Protein AF-A0A7D9MC93-F1 (afdb_monomer_lite)

Foldseek 3Di:
DDDDPPDDDDDPPPVVVQVCCCPPVVDGDDPVNVVVVVQVQLVVQLVVLLVVQVVVQVVLVVVVVPDPDDDPQPFFFKWKDADPDTDTGGDSDQVVVVQSVLVSCVSNVNAAEPDVPDFFGWMWIDTPVDTWIWGWHWHQDPVRDIGIDIDIDDPPPPPPPPDDDD

Structure (mmCIF, N/CA/C/O backbone):
data_AF-A0A7D9MC93-F1
#
_entry.id   AF-A0A7D9MC93-F1
#
loop_
_atom_site.group_PDB
_atom_site.id
_atom_site.type_symbol
_atom_site.label_atom_id
_atom_site.label_alt_id
_atom_site.label_comp_id
_atom_site.label_asym_id
_atom_site.label_entity_id
_atom_site.label_seq_id
_atom_site.pdbx_PDB_ins_code
_atom_site.Cartn_x
_atom_site.Cartn_y
_atom_site.Cartn_z
_atom_site.occupancy
_atom_site.B_iso_or_equiv
_atom_site.auth_seq_id
_atom_site.auth_comp_id
_atom_site.auth_asym_id
_atom_site.auth_atom_id
_atom_site.pdbx_PDB_model_num
ATOM 1 N N . MET A 1 1 ? 36.300 35.098 -23.042 1.00 39.19 1 MET A N 1
ATOM 2 C CA . MET A 1 1 ? 35.257 34.719 -22.062 1.00 39.19 1 MET A CA 1
ATOM 3 C C . MET A 1 1 ? 35.004 33.223 -22.190 1.00 39.19 1 MET A C 1
ATOM 5 O O . MET A 1 1 ? 34.768 32.764 -23.299 1.00 39.19 1 MET A O 1
ATOM 9 N N . ARG A 1 2 ? 35.173 32.446 -21.111 1.00 36.12 2 ARG A N 1
ATOM 10 C CA . ARG A 1 2 ? 34.958 30.988 -21.121 1.00 36.12 2 ARG A CA 1
ATOM 11 C C . ARG A 1 2 ? 33.478 30.712 -20.861 1.00 36.12 2 ARG A C 1
ATOM 13 O O . ARG A 1 2 ? 32.956 31.153 -19.843 1.00 36.12 2 ARG A O 1
ATOM 20 N N . ASN A 1 3 ? 32.826 29.991 -21.769 1.00 33.00 3 ASN A N 1
ATOM 21 C CA . ASN A 1 3 ? 31.461 29.512 -21.570 1.00 33.00 3 ASN A CA 1
ATOM 22 C C . ASN A 1 3 ? 31.444 28.502 -20.418 1.00 33.00 3 ASN A C 1
ATOM 24 O O . ASN A 1 3 ? 31.967 27.394 -20.541 1.00 33.00 3 ASN A O 1
ATOM 28 N N . VAL A 1 4 ? 30.845 28.897 -19.297 1.00 35.41 4 VAL A N 1
ATOM 29 C CA . VAL A 1 4 ? 30.522 28.004 -18.186 1.00 35.41 4 VAL A CA 1
ATOM 30 C C . VAL A 1 4 ? 29.340 27.149 -18.635 1.00 35.41 4 VAL A C 1
ATOM 32 O O . VAL A 1 4 ? 28.214 27.630 -18.728 1.00 35.41 4 VAL A O 1
ATOM 35 N N . ARG A 1 5 ? 29.599 25.878 -18.965 1.00 38.25 5 ARG A N 1
ATOM 36 C CA . ARG A 1 5 ? 28.537 24.879 -19.122 1.00 38.25 5 ARG A CA 1
ATOM 37 C C . ARG A 1 5 ? 27.932 24.630 -17.746 1.00 38.25 5 ARG A C 1
ATOM 39 O O . ARG A 1 5 ? 28.557 24.012 -16.893 1.00 38.25 5 ARG A O 1
ATOM 46 N N . THR A 1 6 ? 26.716 25.117 -17.551 1.00 36.97 6 THR A N 1
ATOM 47 C CA . THR A 1 6 ? 25.847 24.731 -16.445 1.00 36.97 6 THR A CA 1
ATOM 48 C C . THR A 1 6 ? 25.559 23.233 -16.542 1.00 36.97 6 THR A C 1
ATOM 50 O O . THR A 1 6 ? 24.870 22.762 -17.447 1.00 36.97 6 THR A O 1
ATOM 53 N N . THR A 1 7 ? 26.117 22.465 -15.611 1.00 38.56 7 THR A N 1
ATOM 54 C CA . THR A 1 7 ? 25.725 21.085 -15.328 1.00 38.56 7 THR A CA 1
ATOM 55 C C . THR A 1 7 ? 24.272 21.091 -14.860 1.00 38.56 7 THR A C 1
ATOM 57 O O . THR A 1 7 ? 23.963 21.471 -13.733 1.00 38.56 7 THR A O 1
ATOM 60 N N . ARG A 1 8 ? 23.351 20.710 -15.753 1.00 32.72 8 ARG A N 1
ATOM 61 C CA . ARG A 1 8 ? 21.970 20.408 -15.368 1.00 32.72 8 ARG A CA 1
ATOM 62 C C . ARG A 1 8 ? 21.978 19.189 -14.450 1.00 32.72 8 ARG A C 1
ATOM 64 O O . ARG A 1 8 ? 22.565 18.162 -14.779 1.00 32.72 8 ARG A O 1
ATOM 71 N N . ALA A 1 9 ? 21.324 19.350 -13.306 1.00 32.56 9 ALA A N 1
ATOM 72 C CA . ALA A 1 9 ? 21.086 18.310 -12.324 1.00 32.56 9 ALA A CA 1
ATOM 73 C C . ALA A 1 9 ? 20.451 17.069 -12.973 1.00 32.56 9 ALA A C 1
ATOM 75 O O . ALA A 1 9 ? 19.560 17.176 -13.817 1.00 32.56 9 ALA A O 1
ATOM 76 N N . HIS A 1 10 ? 20.948 15.904 -12.560 1.00 33.94 10 HIS A N 1
ATOM 77 C CA . HIS A 1 10 ? 20.533 14.580 -12.996 1.00 33.94 10 HIS A CA 1
ATOM 78 C C . HIS A 1 10 ? 19.015 14.386 -12.892 1.00 33.94 10 HIS A C 1
ATOM 80 O O . HIS A 1 10 ? 18.469 14.145 -11.817 1.00 33.94 10 HIS A O 1
ATOM 86 N N . CYS A 1 11 ? 18.334 14.392 -14.034 1.00 35.00 11 CYS A N 1
ATOM 87 C CA . CYS A 1 11 ? 17.174 13.533 -14.195 1.00 35.00 11 CYS A CA 1
ATOM 88 C C . CYS A 1 11 ? 17.689 12.091 -14.066 1.00 35.00 11 CYS A C 1
ATOM 90 O O . CYS A 1 11 ? 18.673 11.747 -14.724 1.00 35.00 11 CYS A O 1
ATOM 92 N N . TYR A 1 12 ? 17.047 11.231 -13.271 1.00 38.75 12 TYR A N 1
ATOM 93 C CA . TYR A 1 12 ? 17.194 9.776 -13.421 1.00 38.75 12 TYR A CA 1
ATOM 94 C C . TYR A 1 12 ? 16.522 9.368 -14.742 1.00 38.75 12 TYR A C 1
ATOM 96 O O . TYR A 1 12 ? 15.464 8.745 -14.776 1.00 38.75 12 TYR A O 1
ATOM 104 N N . ALA A 1 13 ? 17.091 9.854 -15.841 1.00 40.25 13 ALA A N 1
ATOM 105 C CA . ALA A 1 13 ? 16.709 9.545 -17.195 1.00 40.25 13 ALA A CA 1
ATOM 106 C C . ALA A 1 13 ? 17.213 8.137 -17.513 1.00 40.25 13 ALA A C 1
ATOM 108 O O .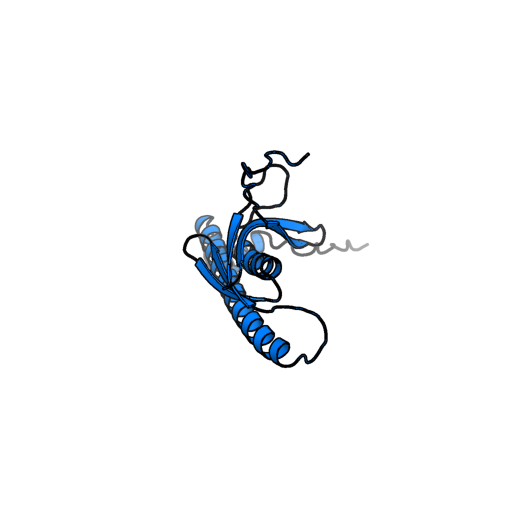 ALA A 1 13 ? 18.211 7.678 -16.953 1.00 40.25 13 ALA A O 1
ATOM 109 N N . GLN A 1 14 ? 16.507 7.475 -18.420 1.00 49.72 14 GLN A N 1
ATOM 110 C CA . GLN A 1 14 ? 16.839 6.204 -19.068 1.00 49.72 14 GLN A CA 1
ATOM 111 C C . GLN A 1 14 ? 18.355 5.981 -19.271 1.00 49.72 14 GLN A C 1
ATOM 113 O O . GLN A 1 14 ? 18.857 4.884 -19.037 1.00 49.72 14 GLN A O 1
ATOM 118 N N . ASP A 1 15 ? 19.087 7.060 -19.556 1.00 53.47 15 ASP A N 1
ATOM 119 C CA . ASP A 1 15 ? 20.542 7.141 -19.694 1.00 53.47 15 ASP A CA 1
ATOM 120 C C . ASP A 1 15 ? 21.353 6.526 -18.542 1.00 53.47 15 ASP A C 1
ATOM 122 O O . ASP A 1 15 ? 22.398 5.931 -18.790 1.00 53.47 15 ASP A O 1
ATOM 126 N N . GLY A 1 16 ? 20.910 6.634 -17.284 1.00 55.31 16 GLY A N 1
ATOM 127 C CA . GLY A 1 16 ? 21.657 6.086 -16.141 1.00 55.31 16 GLY A CA 1
ATOM 128 C C . GLY A 1 16 ? 21.633 4.554 -16.086 1.00 55.31 16 GLY A C 1
ATOM 129 O O . GLY A 1 16 ? 22.641 3.917 -15.776 1.00 55.31 16 GLY A O 1
ATOM 130 N N . LEU A 1 17 ? 20.488 3.964 -16.432 1.00 60.59 17 LEU A N 1
ATOM 131 C CA . LEU A 1 17 ? 20.282 2.514 -16.486 1.00 60.59 17 LEU A CA 1
ATOM 132 C C . LEU A 1 17 ? 20.942 1.921 -17.735 1.00 60.59 17 LEU A C 1
ATOM 134 O O . LEU A 1 17 ? 21.640 0.912 -17.637 1.00 60.59 17 LEU A O 1
ATOM 138 N N . ASP A 1 18 ? 20.804 2.604 -18.874 1.00 58.56 18 ASP A N 1
ATOM 139 C CA . ASP A 1 18 ? 21.455 2.247 -20.135 1.00 58.56 18 ASP A CA 1
ATOM 140 C C . ASP A 1 18 ? 22.981 2.298 -20.012 1.00 58.56 18 ASP A C 1
ATOM 142 O O . ASP A 1 18 ? 23.675 1.374 -20.443 1.00 58.56 18 ASP A O 1
ATOM 146 N N . HIS A 1 19 ? 23.523 3.353 -19.394 1.00 59.56 19 HIS A N 1
ATOM 147 C CA . HIS A 1 19 ? 24.960 3.488 -19.174 1.00 59.56 19 HIS A CA 1
ATOM 148 C C . HIS A 1 19 ? 25.496 2.380 -18.264 1.00 59.56 19 HIS A C 1
ATOM 150 O O . HIS A 1 19 ? 26.501 1.756 -18.607 1.00 59.56 19 HIS A O 1
ATOM 156 N N . HIS A 1 20 ? 24.816 2.084 -17.151 1.00 66.00 20 HIS A N 1
ATOM 157 C CA . HIS A 1 20 ? 25.195 0.996 -16.245 1.00 66.00 20 HIS A CA 1
ATOM 158 C C . HIS A 1 20 ? 25.192 -0.369 -16.951 1.00 66.00 20 HIS A C 1
ATOM 160 O O . HIS A 1 20 ? 26.167 -1.112 -16.861 1.00 66.00 20 HIS A O 1
ATOM 166 N N . TYR A 1 21 ? 24.146 -0.684 -17.722 1.00 65.88 21 TYR A N 1
ATOM 167 C CA . TYR A 1 21 ? 24.068 -1.953 -18.453 1.00 65.88 21 TYR A CA 1
ATOM 168 C C . TYR A 1 21 ? 25.150 -2.088 -19.527 1.00 65.88 21 TYR A C 1
ATOM 170 O O . TYR A 1 21 ? 25.791 -3.135 -19.633 1.00 65.88 21 TYR A O 1
ATOM 178 N N . ARG A 1 22 ? 25.426 -1.013 -20.276 1.00 59.88 22 ARG A N 1
ATOM 179 C CA . ARG A 1 22 ? 26.480 -1.021 -21.300 1.00 59.88 22 ARG A CA 1
ATOM 180 C C . ARG A 1 22 ? 27.880 -1.130 -20.701 1.00 59.88 22 ARG A C 1
ATOM 182 O O . ARG A 1 22 ? 28.730 -1.784 -21.296 1.00 59.88 22 ARG A O 1
ATOM 189 N N . THR A 1 23 ? 28.134 -0.508 -19.551 1.00 58.88 23 THR A N 1
ATOM 190 C CA . THR A 1 23 ? 29.474 -0.475 -18.936 1.00 58.88 23 THR A CA 1
ATOM 191 C C . THR A 1 23 ? 29.772 -1.693 -18.065 1.00 58.88 23 THR A C 1
ATOM 193 O O . THR A 1 23 ? 30.867 -2.243 -18.162 1.00 58.88 23 THR A O 1
ATOM 196 N N . ILE A 1 24 ? 28.813 -2.147 -17.254 1.00 67.31 24 ILE A N 1
ATOM 197 C CA . ILE A 1 24 ? 28.996 -3.257 -16.307 1.00 67.31 24 ILE A CA 1
ATOM 198 C C . ILE A 1 24 ? 28.624 -4.598 -16.939 1.00 67.31 24 ILE A C 1
ATOM 200 O O . ILE A 1 24 ? 29.403 -5.548 -16.887 1.00 67.31 24 ILE A O 1
ATOM 204 N N . HIS A 1 25 ? 27.448 -4.675 -17.566 1.00 67.88 25 HIS A N 1
ATOM 205 C CA . HIS A 1 25 ? 26.916 -5.920 -18.127 1.00 67.88 25 HIS A CA 1
ATOM 206 C C . HIS A 1 25 ? 27.267 -6.123 -19.608 1.00 67.88 25 HIS A C 1
ATOM 208 O O . HIS A 1 25 ? 26.982 -7.183 -20.151 1.00 67.88 25 HIS A O 1
ATOM 214 N N . LYS A 1 26 ? 27.909 -5.135 -20.254 1.00 70.38 26 LYS A N 1
ATOM 215 C CA . LYS A 1 26 ? 28.352 -5.156 -21.663 1.00 70.38 26 LYS A CA 1
ATOM 216 C C . LYS A 1 26 ? 27.244 -5.460 -22.683 1.00 70.38 26 LYS A C 1
ATOM 218 O O . LYS A 1 26 ? 27.532 -5.878 -23.802 1.00 70.38 26 LYS A O 1
ATOM 223 N N . HIS A 1 27 ? 25.988 -5.194 -22.332 1.00 69.38 27 HIS A N 1
ATOM 224 C CA . HIS A 1 27 ? 24.830 -5.401 -23.202 1.00 69.38 27 HIS A CA 1
ATOM 225 C C . HIS A 1 27 ? 23.938 -4.150 -23.229 1.00 69.38 27 HIS A C 1
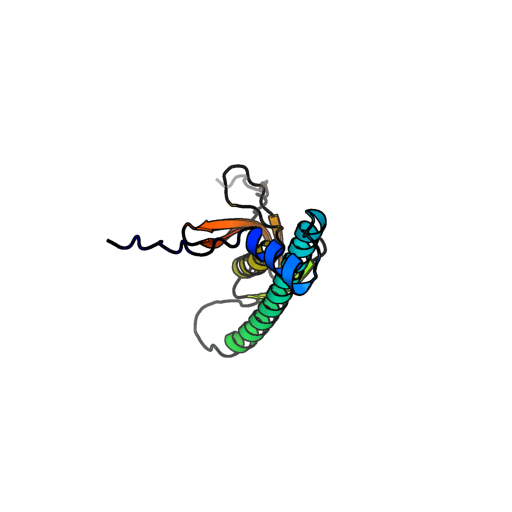ATOM 227 O O . HIS A 1 27 ? 23.852 -3.441 -22.224 1.00 69.38 27 HIS A O 1
ATOM 233 N N . PRO A 1 28 ? 23.293 -3.832 -24.369 1.00 70.31 28 PRO A N 1
ATOM 234 C CA . PRO A 1 28 ? 22.294 -2.772 -24.418 1.00 70.31 28 PRO A CA 1
ATOM 235 C C . PRO A 1 28 ? 21.069 -3.176 -23.591 1.00 70.31 28 PRO A C 1
ATOM 237 O O . PRO A 1 2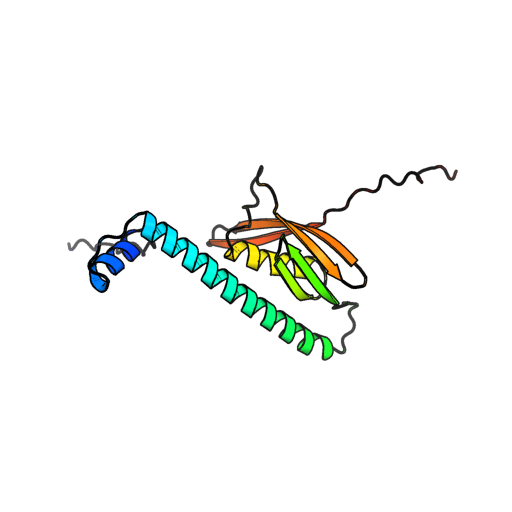8 ? 20.644 -4.328 -23.638 1.00 70.31 28 PRO A O 1
ATOM 240 N N . VAL A 1 29 ? 20.497 -2.227 -22.850 1.00 74.38 29 VAL A N 1
ATOM 241 C CA . VAL A 1 29 ? 19.237 -2.458 -22.139 1.00 74.38 29 VAL A CA 1
ATOM 242 C C . VAL A 1 29 ? 18.107 -2.577 -23.160 1.00 74.38 29 VAL A C 1
ATOM 244 O O . VAL A 1 29 ? 18.000 -1.773 -24.088 1.00 74.38 29 VAL A O 1
ATOM 247 N N . THR A 1 30 ? 17.232 -3.560 -22.980 1.00 79.31 30 THR A N 1
ATOM 248 C CA . THR A 1 30 ? 15.982 -3.649 -23.739 1.00 79.31 30 THR A CA 1
ATOM 249 C C . THR A 1 30 ? 14.815 -3.077 -22.934 1.00 79.31 30 THR A C 1
ATOM 251 O O . THR A 1 30 ? 14.853 -2.968 -21.706 1.00 79.31 30 THR A O 1
ATOM 254 N N . SER A 1 31 ? 13.703 -2.761 -23.601 1.00 78.75 31 SER A N 1
ATOM 255 C CA . SER A 1 31 ? 12.464 -2.386 -22.904 1.00 78.75 31 SER A CA 1
ATOM 256 C C . SER A 1 31 ? 11.956 -3.495 -21.970 1.00 78.75 31 SER A C 1
ATOM 258 O O . SER A 1 31 ? 11.329 -3.197 -20.951 1.00 78.75 31 SER A O 1
ATOM 260 N N . ALA A 1 32 ? 12.247 -4.764 -22.287 1.00 82.44 32 ALA A N 1
ATOM 261 C CA . ALA A 1 32 ? 11.934 -5.900 -21.425 1.00 82.44 32 ALA A CA 1
ATOM 262 C C . ALA A 1 32 ? 12.766 -5.870 -20.132 1.00 82.44 32 ALA A C 1
ATOM 264 O O . ALA A 1 32 ? 12.210 -6.077 -19.051 1.00 82.44 32 ALA A O 1
ATOM 265 N N . ASP A 1 33 ? 14.051 -5.517 -20.219 1.00 75.06 33 ASP A N 1
ATOM 266 C CA . ASP A 1 33 ? 14.931 -5.365 -19.055 1.00 75.06 33 ASP A CA 1
ATOM 267 C C . ASP A 1 33 ? 14.486 -4.208 -18.161 1.00 75.06 33 ASP A C 1
ATOM 269 O O . ASP A 1 33 ? 14.398 -4.367 -16.945 1.00 75.06 33 ASP A O 1
ATOM 273 N N . ILE A 1 34 ? 14.106 -3.068 -18.751 1.00 74.69 34 ILE A N 1
ATOM 274 C CA . ILE A 1 34 ? 13.561 -1.924 -18.002 1.00 74.69 34 ILE A CA 1
ATOM 275 C C . ILE A 1 34 ? 12.278 -2.327 -17.271 1.00 74.69 34 ILE A C 1
ATOM 277 O O . ILE A 1 34 ? 12.098 -1.996 -16.098 1.00 74.69 34 ILE A O 1
ATOM 281 N N . LYS A 1 35 ? 11.374 -3.047 -17.946 1.00 77.75 35 LYS A N 1
ATOM 282 C CA . LYS A 1 35 ? 10.132 -3.530 -17.334 1.00 77.75 35 LYS A CA 1
ATOM 283 C C . LYS A 1 35 ? 10.430 -4.476 -16.169 1.00 77.75 35 LYS A C 1
ATOM 285 O O . LYS A 1 35 ? 9.875 -4.288 -15.090 1.00 77.75 35 LYS A O 1
ATOM 290 N N . LYS A 1 36 ? 11.347 -5.430 -16.358 1.00 81.06 36 LYS A N 1
ATOM 291 C CA . LYS A 1 36 ? 11.773 -6.379 -15.320 1.00 81.06 36 LYS A CA 1
ATOM 292 C C . LYS A 1 36 ? 12.419 -5.669 -14.127 1.00 81.06 36 LYS A C 1
ATOM 294 O O . LYS A 1 36 ? 12.059 -5.950 -12.988 1.00 81.06 36 LYS A O 1
ATOM 299 N N . ALA A 1 37 ? 13.317 -4.717 -14.372 1.00 75.81 37 ALA A N 1
ATOM 300 C CA . ALA A 1 37 ? 13.973 -3.936 -13.327 1.00 75.81 37 ALA A CA 1
ATOM 301 C C . ALA A 1 37 ? 12.969 -3.103 -12.517 1.00 75.81 37 ALA A C 1
ATOM 303 O O . ALA A 1 37 ? 13.034 -3.086 -11.289 1.00 75.81 37 ALA A O 1
ATOM 304 N N . LYS A 1 38 ? 11.992 -2.470 -13.183 1.00 76.56 38 LYS A N 1
ATOM 305 C CA . LYS A 1 38 ? 10.902 -1.750 -12.507 1.00 76.56 38 LYS A CA 1
ATOM 306 C C . LYS A 1 38 ? 10.078 -2.679 -11.618 1.00 76.56 38 LYS A C 1
ATOM 308 O O . LYS A 1 38 ? 9.819 -2.323 -10.474 1.00 76.56 38 LYS A O 1
ATOM 313 N N . SER A 1 39 ? 9.709 -3.862 -12.111 1.00 78.00 39 SER A N 1
ATOM 314 C CA . SER A 1 39 ? 8.983 -4.858 -11.315 1.00 78.00 39 SER A CA 1
ATOM 315 C C . SER A 1 39 ? 9.768 -5.284 -10.070 1.00 78.00 39 SER A C 1
ATOM 317 O O . SER A 1 39 ? 9.216 -5.250 -8.975 1.00 78.00 39 SER A O 1
ATOM 319 N N . LEU A 1 40 ? 11.062 -5.589 -10.213 1.00 82.69 40 LEU A N 1
ATOM 320 C CA . LEU A 1 40 ? 11.930 -5.966 -9.088 1.00 82.69 40 LEU A CA 1
ATOM 321 C C . LEU A 1 40 ? 12.085 -4.838 -8.060 1.00 82.69 40 LEU A C 1
ATOM 323 O O . LEU A 1 40 ? 12.106 -5.083 -6.857 1.00 82.69 40 LEU A O 1
ATOM 327 N N . MET A 1 41 ? 12.188 -3.591 -8.520 1.00 81.88 41 MET A N 1
ATOM 328 C CA . MET A 1 41 ? 12.292 -2.423 -7.646 1.00 81.88 41 MET A CA 1
ATOM 329 C C . MET A 1 41 ? 11.002 -2.194 -6.847 1.00 81.88 41 MET A C 1
ATOM 331 O O . MET A 1 41 ? 11.068 -1.952 -5.643 1.00 81.88 41 MET A O 1
ATOM 335 N N . VAL A 1 42 ? 9.835 -2.306 -7.493 1.00 82.50 42 VAL A N 1
ATOM 336 C CA . VAL A 1 42 ? 8.525 -2.222 -6.824 1.00 82.50 42 VAL A CA 1
ATOM 337 C C . VAL A 1 42 ? 8.386 -3.326 -5.776 1.00 82.50 42 VAL A C 1
ATOM 339 O O . VAL A 1 42 ? 8.021 -3.050 -4.634 1.00 82.50 42 VAL A O 1
ATOM 342 N N . GLU A 1 43 ? 8.742 -4.563 -6.126 1.00 85.19 43 GLU A N 1
ATOM 343 C CA . GLU A 1 43 ? 8.721 -5.694 -5.198 1.00 85.19 43 GLU A CA 1
ATOM 344 C C . GLU A 1 43 ? 9.625 -5.439 -3.985 1.00 85.19 43 GLU A C 1
ATOM 346 O O . GLU A 1 43 ? 9.163 -5.501 -2.842 1.00 85.19 43 GLU A O 1
ATOM 351 N N . LYS A 1 44 ? 10.886 -5.057 -4.221 1.00 86.38 44 LYS A N 1
ATOM 352 C CA . LYS A 1 44 ? 11.852 -4.744 -3.162 1.00 86.38 44 LYS A CA 1
ATOM 353 C C . LYS A 1 44 ? 11.333 -3.654 -2.219 1.00 86.38 44 LYS A C 1
ATOM 355 O O . LYS A 1 44 ? 11.308 -3.871 -1.009 1.00 86.38 44 LYS A O 1
ATOM 360 N N . HIS A 1 45 ? 10.875 -2.520 -2.750 1.00 85.31 45 HIS A N 1
ATOM 361 C CA . HIS A 1 45 ? 10.359 -1.423 -1.925 1.00 85.31 45 HIS A CA 1
ATOM 362 C C . HIS A 1 45 ? 9.089 -1.799 -1.163 1.00 85.31 45 HIS A C 1
ATOM 364 O O . HIS A 1 45 ? 8.931 -1.410 -0.005 1.00 85.31 45 HIS A O 1
ATOM 370 N N . SER A 1 46 ? 8.193 -2.578 -1.772 1.00 87.81 46 SER A N 1
ATOM 371 C CA . SER A 1 46 ? 7.003 -3.079 -1.082 1.00 87.81 46 SER A CA 1
ATOM 372 C C . SER A 1 46 ? 7.374 -3.976 0.109 1.00 87.81 46 SER A C 1
ATOM 374 O O . SER A 1 46 ? 6.823 -3.805 1.199 1.00 87.81 46 SER A O 1
ATOM 376 N N . ASN A 1 47 ? 8.371 -4.853 -0.049 1.00 89.31 47 ASN A N 1
ATOM 377 C CA . ASN A 1 47 ? 8.854 -5.735 1.013 1.00 89.31 47 ASN A CA 1
ATOM 378 C C . ASN A 1 47 ? 9.553 -4.956 2.134 1.00 89.31 47 ASN A C 1
ATOM 380 O O . ASN A 1 47 ? 9.261 -5.174 3.310 1.00 89.31 47 ASN A O 1
ATOM 384 N N . GLU A 1 48 ? 10.424 -4.005 1.787 1.00 91.00 48 GLU A N 1
ATOM 385 C CA . GLU A 1 48 ? 11.067 -3.105 2.755 1.00 91.00 48 GLU A CA 1
ATOM 386 C C . GLU A 1 48 ? 10.024 -2.314 3.554 1.00 91.00 48 GLU A C 1
ATOM 388 O O . GLU A 1 48 ? 10.104 -2.237 4.782 1.00 91.00 48 GLU A O 1
ATOM 393 N N . THR A 1 49 ? 8.992 -1.801 2.878 1.00 92.25 49 THR A N 1
ATOM 394 C CA . THR A 1 49 ? 7.890 -1.067 3.514 1.00 92.25 49 THR A CA 1
ATOM 395 C C . THR A 1 49 ? 7.138 -1.957 4.495 1.00 92.25 49 THR A C 1
ATOM 397 O O . THR A 1 49 ? 6.897 -1.556 5.631 1.00 92.25 49 THR A O 1
ATOM 400 N N . LEU A 1 50 ? 6.807 -3.187 4.101 1.00 89.62 50 LEU A N 1
ATOM 401 C CA . LEU A 1 50 ? 6.090 -4.131 4.955 1.00 89.62 50 LEU A CA 1
ATOM 402 C C . LEU A 1 50 ? 6.900 -4.497 6.209 1.00 89.62 50 LEU A C 1
ATOM 404 O O . LEU A 1 50 ? 6.346 -4.561 7.309 1.00 89.62 50 LEU A O 1
ATOM 408 N N . LEU A 1 51 ? 8.217 -4.675 6.078 1.00 89.25 51 LEU A N 1
ATOM 409 C CA . LEU A 1 51 ? 9.113 -4.881 7.220 1.00 89.25 51 LEU A CA 1
ATOM 410 C C . LEU A 1 51 ? 9.154 -3.657 8.144 1.00 89.25 51 LEU A C 1
ATOM 412 O O . LEU A 1 51 ? 9.107 -3.809 9.367 1.00 89.25 51 LEU A O 1
ATOM 416 N N . CYS A 1 52 ? 9.207 -2.449 7.582 1.00 90.81 52 CYS A N 1
ATOM 417 C CA . CYS A 1 52 ? 9.149 -1.206 8.350 1.00 90.81 52 CYS A CA 1
ATOM 418 C C . CYS A 1 52 ? 7.820 -1.059 9.098 1.00 90.81 52 CYS A C 1
ATOM 420 O O . CYS A 1 52 ? 7.831 -0.745 10.286 1.00 90.81 52 CYS A O 1
ATOM 422 N N . LEU A 1 53 ? 6.689 -1.355 8.454 1.00 89.69 53 LEU A N 1
ATOM 423 C CA . LEU A 1 53 ? 5.368 -1.324 9.086 1.00 89.69 53 LEU A CA 1
ATOM 424 C C . LEU A 1 53 ? 5.260 -2.324 10.243 1.00 89.69 53 LEU A C 1
ATOM 426 O O . LEU A 1 53 ? 4.765 -1.968 11.310 1.00 89.69 53 LEU A O 1
ATOM 430 N N . LYS A 1 54 ? 5.794 -3.542 10.085 1.00 86.56 54 LYS A N 1
ATOM 431 C CA . LYS A 1 54 ? 5.865 -4.529 11.177 1.00 86.56 54 LYS A CA 1
ATOM 432 C C . LYS A 1 54 ? 6.689 -4.014 12.359 1.00 86.56 54 LYS A C 1
ATOM 434 O O . LYS A 1 54 ? 6.248 -4.116 13.500 1.00 86.56 54 LYS A O 1
ATOM 439 N N . LYS A 1 55 ? 7.857 -3.415 12.102 1.00 87.19 55 LYS A N 1
ATOM 440 C CA . LYS A 1 55 ? 8.691 -2.805 13.154 1.00 87.19 55 LYS A CA 1
ATOM 441 C C . LYS A 1 55 ? 7.980 -1.643 13.849 1.00 87.19 55 LYS A C 1
ATOM 443 O O . LYS A 1 55 ? 8.018 -1.555 15.071 1.00 87.19 55 LYS A O 1
ATOM 448 N N . LEU A 1 56 ? 7.315 -0.773 13.087 1.00 86.06 56 LEU A N 1
ATOM 449 C CA . LEU A 1 56 ? 6.523 0.334 13.629 1.00 86.06 56 LEU A CA 1
ATOM 450 C C . LEU A 1 56 ? 5.383 -0.174 14.513 1.00 86.06 56 LEU A C 1
ATOM 452 O O . LEU A 1 56 ? 5.204 0.342 15.609 1.00 86.06 56 LEU A O 1
ATOM 456 N N . SER A 1 57 ? 4.674 -1.215 14.077 1.00 82.88 57 SER A N 1
ATOM 457 C CA . SER A 1 57 ? 3.617 -1.874 14.850 1.00 82.88 57 SER A CA 1
ATOM 458 C C . SER A 1 57 ? 4.139 -2.384 16.205 1.00 82.88 57 SER A C 1
ATOM 460 O O . SER A 1 57 ? 3.591 -2.046 17.253 1.00 82.88 57 SER A O 1
ATOM 462 N N . VAL A 1 58 ? 5.273 -3.095 16.215 1.00 82.12 58 VAL A N 1
ATOM 463 C CA . VAL A 1 58 ? 5.916 -3.575 17.456 1.00 82.12 58 VAL A CA 1
ATOM 464 C C . VAL A 1 58 ? 6.354 -2.414 18.359 1.00 82.12 58 VAL A C 1
ATOM 466 O O . VAL A 1 58 ? 6.118 -2.444 19.566 1.00 82.12 58 VAL A O 1
ATOM 469 N N . ASN A 1 59 ? 6.953 -1.369 17.785 1.00 80.69 59 ASN A N 1
ATOM 470 C CA . ASN A 1 59 ? 7.392 -0.190 18.535 1.00 80.69 59 ASN A CA 1
ATOM 471 C C . ASN A 1 59 ? 6.218 0.612 19.114 1.00 80.69 59 ASN A C 1
ATOM 473 O O . ASN A 1 59 ? 6.327 1.175 20.201 1.00 80.69 59 ASN A O 1
ATOM 477 N N . ASN A 1 60 ? 5.097 0.688 18.400 1.00 73.12 60 ASN A N 1
ATOM 478 C CA . ASN A 1 60 ? 3.890 1.328 18.910 1.00 73.12 60 ASN A CA 1
ATOM 479 C C . ASN A 1 60 ? 3.337 0.539 20.095 1.00 73.12 60 ASN A C 1
ATOM 481 O O . ASN A 1 60 ? 3.000 1.142 21.108 1.00 73.12 60 ASN A O 1
ATOM 485 N N . LYS A 1 61 ? 3.330 -0.797 20.015 1.00 70.62 61 LYS A N 1
ATOM 486 C CA . LYS A 1 61 ? 2.897 -1.662 21.118 1.00 70.62 61 LYS A CA 1
ATOM 487 C C . LYS A 1 61 ? 3.720 -1.438 22.391 1.00 70.62 61 LYS A C 1
ATOM 489 O O . LYS A 1 61 ? 3.150 -1.333 23.473 1.00 70.62 61 LYS A O 1
ATOM 494 N N . SER A 1 62 ? 5.044 -1.307 22.274 1.00 65.88 62 SER A N 1
ATOM 495 C CA . SER A 1 62 ? 5.916 -1.079 23.437 1.00 65.88 62 SER A CA 1
ATOM 496 C C . SER A 1 62 ? 5.787 0.323 24.042 1.00 65.88 62 SER A C 1
ATOM 498 O O . SER A 1 62 ? 5.886 0.464 25.256 1.00 65.88 62 SER A O 1
ATOM 500 N N . LYS A 1 63 ? 5.531 1.353 23.226 1.00 65.12 63 LYS A N 1
ATOM 501 C CA . LYS A 1 63 ? 5.383 2.744 23.694 1.00 65.12 63 LYS A CA 1
ATOM 502 C C . LYS A 1 63 ? 4.009 3.043 24.285 1.00 65.12 63 LYS A C 1
ATOM 504 O O . LYS A 1 63 ? 3.907 3.800 25.243 1.00 65.12 63 LYS A O 1
ATOM 509 N N . ILE A 1 64 ? 2.956 2.456 23.725 1.00 59.12 64 ILE A N 1
ATOM 510 C CA . ILE A 1 64 ? 1.578 2.676 24.178 1.00 59.12 64 ILE A CA 1
ATOM 511 C C . ILE A 1 64 ? 1.325 1.972 25.517 1.00 59.12 64 ILE A C 1
ATOM 513 O O . ILE A 1 64 ? 0.623 2.516 26.359 1.00 59.12 64 ILE A O 1
ATOM 517 N N . GLY A 1 65 ? 1.982 0.835 25.777 1.00 51.88 65 GLY A N 1
ATOM 518 C CA . GLY A 1 65 ? 1.953 0.177 27.089 1.00 51.88 65 GLY A CA 1
ATOM 519 C C . GLY A 1 65 ? 2.689 0.922 28.217 1.00 51.88 65 GLY A C 1
ATOM 520 O O . GLY A 1 65 ? 2.612 0.486 29.360 1.00 51.88 65 GLY A O 1
ATOM 521 N N . GLN A 1 66 ? 3.408 2.013 27.921 1.00 50.47 66 GLN A N 1
ATOM 522 C CA . GLN A 1 66 ? 4.186 2.789 28.902 1.00 50.47 66 GLN A CA 1
ATOM 523 C C . GLN A 1 66 ? 3.595 4.177 29.208 1.00 50.47 66 GLN A C 1
ATOM 525 O O . GLN A 1 66 ? 4.037 4.827 30.154 1.00 50.47 66 GLN A O 1
ATOM 530 N N . ALA A 1 67 ? 2.610 4.647 28.437 1.00 48.47 67 ALA A N 1
ATOM 531 C CA . ALA A 1 67 ? 2.025 5.972 28.620 1.00 48.47 67 ALA A CA 1
ATOM 532 C C . ALA A 1 67 ? 0.867 5.933 29.636 1.00 48.47 67 ALA A C 1
ATOM 534 O O . ALA A 1 67 ? -0.271 5.631 29.293 1.00 48.47 67 ALA A O 1
ATOM 535 N N . ASN A 1 68 ? 1.163 6.287 30.886 1.00 48.22 68 ASN A N 1
ATOM 536 C CA . ASN A 1 68 ? 0.199 6.512 31.975 1.00 48.22 68 ASN A CA 1
ATOM 537 C C . ASN A 1 68 ? -0.611 7.827 31.827 1.00 48.22 68 ASN A C 1
ATOM 539 O O . ASN A 1 68 ? -0.939 8.470 32.821 1.00 48.22 68 ASN A O 1
ATOM 543 N N . GLU A 1 69 ? -0.942 8.274 30.614 1.00 43.97 69 GLU A N 1
ATOM 544 C CA . GLU A 1 69 ? -1.483 9.625 30.395 1.00 43.97 69 GLU A CA 1
ATOM 545 C C . GLU A 1 69 ? -2.833 9.615 29.665 1.00 43.97 69 GLU A C 1
ATOM 547 O O . GLU A 1 69 ? -2.916 9.515 28.444 1.00 43.97 69 GLU A O 1
ATOM 552 N N . SER A 1 70 ? -3.903 9.686 30.466 1.00 42.91 70 SER A N 1
ATOM 553 C CA . SER A 1 70 ? -4.955 10.724 30.405 1.00 42.91 70 SER A CA 1
ATOM 554 C C . SER A 1 70 ? -5.505 11.189 29.046 1.00 42.91 70 SER A C 1
ATOM 556 O O . SER A 1 70 ? -6.004 12.307 28.935 1.00 42.91 70 SER A O 1
ATOM 558 N N . VAL A 1 71 ? -5.527 10.338 28.025 1.00 44.88 71 VAL A N 1
ATOM 559 C CA . VAL A 1 71 ? -6.353 10.542 26.833 1.00 44.88 71 VAL A CA 1
ATOM 560 C C . VAL A 1 71 ? -6.894 9.187 26.391 1.00 44.88 71 VAL A C 1
ATOM 562 O O . VAL A 1 71 ? -6.131 8.237 26.247 1.00 44.88 71 VAL A O 1
ATOM 565 N N . ASN A 1 72 ? -8.212 9.096 26.195 1.00 42.06 72 ASN A N 1
ATOM 566 C CA . ASN A 1 72 ? -8.959 7.904 25.772 1.00 42.06 72 ASN A CA 1
ATOM 567 C C . ASN A 1 72 ? -8.537 7.397 24.372 1.00 42.06 72 ASN A C 1
ATOM 569 O O . ASN A 1 72 ? -9.323 7.431 23.427 1.00 42.06 72 ASN A O 1
ATOM 573 N N . TYR A 1 73 ? -7.297 6.947 24.202 1.00 46.53 73 TYR A N 1
ATOM 574 C CA . TYR A 1 73 ? -6.824 6.295 22.988 1.00 46.53 73 TYR A CA 1
ATOM 575 C C . TYR A 1 73 ? -6.919 4.784 23.182 1.00 46.53 73 TYR A C 1
ATOM 577 O O . TYR A 1 73 ? -6.052 4.171 23.801 1.00 46.53 73 TYR A O 1
ATOM 585 N N . VAL A 1 74 ? -7.966 4.168 22.633 1.00 54.59 74 VAL A N 1
ATOM 586 C CA . VAL A 1 74 ? -8.068 2.704 22.570 1.00 54.59 74 VAL A CA 1
ATOM 587 C C . VAL A 1 74 ? -7.147 2.214 21.451 1.00 54.59 74 VAL A C 1
ATOM 589 O O . VAL A 1 74 ? -7.571 1.975 20.321 1.00 54.59 74 VAL A O 1
ATOM 592 N N . SER A 1 75 ? -5.847 2.125 21.743 1.00 58.97 75 SER A N 1
ATOM 593 C CA . SER A 1 75 ? -4.905 1.470 20.837 1.00 58.97 75 SER A CA 1
ATOM 594 C C . SER A 1 75 ? -5.286 0.007 20.699 1.00 58.97 75 SER A C 1
ATOM 596 O O . SER A 1 75 ? -5.378 -0.708 21.695 1.00 58.97 75 SER A O 1
ATOM 598 N N . SER A 1 76 ? -5.512 -0.425 19.467 1.00 72.12 76 SER A N 1
ATOM 599 C CA . SER A 1 76 ? -5.994 -1.769 19.172 1.00 72.12 76 SER A CA 1
ATOM 600 C C . SER A 1 76 ? -5.125 -2.411 18.105 1.00 72.12 76 SER A C 1
ATOM 602 O O . SER A 1 76 ? -4.553 -1.735 17.243 1.00 72.12 76 SER A O 1
ATOM 604 N N . ASP A 1 77 ? -5.037 -3.735 18.165 1.00 86.94 77 ASP A N 1
ATOM 605 C CA . ASP A 1 77 ? -4.554 -4.513 17.037 1.00 86.94 77 ASP A CA 1
ATOM 606 C C . ASP A 1 77 ? -5.621 -4.450 15.933 1.00 86.94 77 ASP A C 1
ATOM 608 O O . ASP A 1 77 ? -6.785 -4.795 16.148 1.00 86.94 77 ASP A O 1
ATOM 612 N N . PHE A 1 78 ? -5.219 -3.954 14.764 1.00 90.56 78 PHE A N 1
ATOM 613 C CA . PHE A 1 78 ? -6.052 -3.876 13.572 1.00 90.56 78 PHE A CA 1
ATOM 614 C C . PHE A 1 78 ? -5.540 -4.850 12.520 1.00 90.56 78 PHE A C 1
ATOM 616 O O . PHE A 1 78 ? -4.407 -4.743 12.052 1.00 90.56 78 PHE A O 1
ATOM 623 N N . GLU A 1 79 ? -6.389 -5.774 12.103 1.00 93.50 79 GLU A N 1
ATOM 624 C CA . GLU A 1 79 ? -6.187 -6.583 10.915 1.00 93.50 79 GLU A CA 1
ATOM 625 C C . GLU A 1 79 ? -6.598 -5.781 9.684 1.00 93.50 79 GLU A C 1
ATOM 627 O O . GLU A 1 79 ? -7.768 -5.453 9.479 1.00 93.50 79 GLU A O 1
ATOM 632 N N . VAL A 1 80 ? -5.611 -5.438 8.863 1.00 93.75 80 VAL A N 1
ATOM 633 C CA . VAL A 1 80 ? -5.811 -4.712 7.615 1.00 93.75 80 VAL A CA 1
ATOM 634 C C . VAL A 1 80 ? -5.686 -5.680 6.451 1.00 93.75 80 VAL A C 1
ATOM 636 O O . VAL A 1 80 ? -4.689 -6.394 6.333 1.00 93.75 80 VAL A O 1
ATOM 639 N N . THR A 1 81 ? -6.699 -5.699 5.588 1.00 94.12 81 THR A N 1
ATOM 640 C CA . THR A 1 81 ? -6.773 -6.593 4.433 1.00 94.12 81 THR A CA 1
ATOM 641 C C . THR A 1 81 ? -7.022 -5.845 3.131 1.00 94.12 81 THR A C 1
ATOM 643 O O . THR A 1 81 ? -7.800 -4.887 3.056 1.00 94.12 81 THR A O 1
ATOM 646 N N . PHE A 1 82 ? -6.363 -6.321 2.080 1.00 91.75 82 PHE A N 1
ATOM 647 C CA . PHE A 1 82 ? -6.598 -5.940 0.694 1.00 91.75 82 PHE A CA 1
ATOM 648 C C . PHE A 1 82 ? -6.341 -7.167 -0.176 1.00 91.75 82 PHE A C 1
ATOM 650 O O . PHE A 1 82 ? -5.226 -7.681 -0.174 1.00 91.75 82 PHE A O 1
ATOM 657 N N . GLU A 1 83 ? -7.359 -7.619 -0.910 1.00 88.25 83 GLU A N 1
ATOM 658 C CA . GLU A 1 83 ? -7.286 -8.838 -1.729 1.00 88.25 83 GLU A CA 1
ATOM 659 C C . GLU A 1 83 ? -6.790 -10.047 -0.902 1.00 88.25 83 GLU A C 1
ATOM 661 O O . GLU A 1 83 ? -7.444 -10.423 0.069 1.00 88.25 83 GLU A O 1
ATOM 666 N N . ASP A 1 84 ? -5.656 -10.643 -1.267 1.00 86.69 84 ASP A N 1
ATOM 667 C CA . ASP A 1 84 ? -5.003 -11.784 -0.612 1.00 86.69 84 ASP A CA 1
ATOM 668 C C . ASP A 1 84 ? -4.023 -11.380 0.508 1.00 86.69 84 ASP A C 1
ATOM 670 O O . ASP A 1 84 ? -3.407 -12.231 1.153 1.00 86.69 84 ASP A O 1
ATOM 674 N N . ILE A 1 85 ? -3.863 -10.080 0.756 1.00 86.94 85 ILE A N 1
ATOM 675 C CA . ILE A 1 85 ? -2.889 -9.539 1.703 1.00 86.94 85 ILE A CA 1
ATOM 676 C C . ILE A 1 85 ? -3.575 -9.268 3.038 1.00 86.94 85 ILE A C 1
ATOM 678 O O . ILE A 1 85 ? -4.521 -8.483 3.103 1.00 86.94 85 ILE A O 1
ATOM 682 N N . LEU A 1 86 ? -3.032 -9.846 4.109 1.00 90.31 86 LEU A N 1
ATOM 683 C CA . LEU A 1 86 ? -3.412 -9.587 5.498 1.00 90.31 86 LEU A CA 1
ATOM 684 C C . LEU A 1 86 ? -2.198 -9.078 6.283 1.00 90.31 86 LEU A C 1
ATOM 686 O O . LEU A 1 86 ? -1.126 -9.688 6.261 1.00 90.31 86 LEU A O 1
ATOM 690 N N . LEU A 1 87 ? -2.368 -7.964 6.995 1.00 91.75 87 LEU A N 1
ATOM 691 C CA . LEU A 1 87 ? -1.351 -7.394 7.872 1.00 91.75 87 LEU A CA 1
ATOM 692 C C . LEU A 1 87 ? -1.973 -6.904 9.179 1.00 91.75 87 LEU A C 1
ATOM 694 O O . LEU A 1 87 ? -2.874 -6.072 9.169 1.00 91.75 87 LEU A O 1
ATOM 698 N N . THR A 1 88 ? -1.428 -7.353 10.306 1.00 91.31 88 THR A N 1
ATOM 699 C CA . THR A 1 88 ? -1.807 -6.843 11.627 1.00 91.31 88 THR A CA 1
ATOM 700 C C . THR A 1 88 ? -0.960 -5.623 11.992 1.00 91.31 88 THR A C 1
ATOM 702 O O . THR A 1 88 ? 0.274 -5.691 12.032 1.00 91.31 88 THR A O 1
ATOM 705 N N . LEU A 1 89 ? -1.620 -4.499 12.267 1.00 90.44 89 LEU A N 1
ATOM 706 C CA . LEU A 1 89 ? -1.011 -3.225 12.638 1.00 90.44 89 LEU A CA 1
ATOM 707 C C . LEU A 1 89 ? -1.516 -2.759 14.006 1.00 90.44 89 LEU A C 1
ATOM 709 O O . LEU A 1 89 ? -2.716 -2.675 14.235 1.00 90.44 89 LEU A O 1
ATOM 713 N N . HIS A 1 90 ? -0.594 -2.375 14.885 1.00 87.81 90 HIS A N 1
ATOM 714 C CA . HIS A 1 90 ? -0.909 -1.763 16.170 1.00 87.81 90 HIS A CA 1
ATOM 715 C C . HIS A 1 90 ? -0.964 -0.241 16.016 1.00 87.81 90 HIS A C 1
ATOM 717 O O . HIS A 1 90 ? 0.062 0.420 15.791 1.00 87.81 90 HIS A O 1
ATOM 723 N N . CYS A 1 91 ? -2.177 0.307 16.066 1.00 86.06 91 CYS A N 1
ATOM 724 C CA . CYS A 1 91 ? -2.463 1.702 15.735 1.00 86.06 91 CYS A CA 1
ATOM 725 C C . CYS A 1 91 ? -3.443 2.326 16.728 1.00 86.06 91 CYS A C 1
ATOM 727 O O . CYS A 1 91 ? -4.182 1.638 17.426 1.00 86.06 91 CYS A O 1
ATOM 729 N N . ARG A 1 92 ? -3.486 3.662 16.742 1.00 82.50 92 ARG A N 1
ATOM 730 C CA . ARG A 1 92 ? -4.374 4.434 17.624 1.00 82.50 92 ARG A CA 1
ATOM 731 C C . ARG A 1 92 ? -5.846 4.341 17.223 1.00 82.50 92 ARG A C 1
ATOM 733 O O . ARG A 1 92 ? -6.717 4.514 18.062 1.00 82.50 92 ARG A O 1
ATOM 740 N N . ASN A 1 93 ? -6.115 4.147 15.935 1.00 86.50 93 ASN A N 1
ATOM 741 C CA . ASN A 1 93 ? -7.450 4.044 15.356 1.00 86.50 93 ASN A CA 1
ATOM 742 C C . ASN A 1 93 ? -7.366 3.344 13.982 1.00 86.50 93 ASN A C 1
ATOM 744 O O . ASN A 1 93 ? -6.280 3.196 13.412 1.00 86.50 93 ASN A O 1
ATOM 748 N N . ALA A 1 94 ? -8.515 2.946 13.427 1.00 88.88 94 ALA A N 1
ATOM 749 C CA . ALA A 1 94 ? -8.562 2.271 12.127 1.00 88.88 94 ALA A CA 1
ATOM 750 C C . ALA A 1 94 ? -8.148 3.159 10.948 1.00 88.88 94 ALA A C 1
ATOM 752 O O . ALA A 1 94 ? -7.647 2.642 9.951 1.00 88.88 94 ALA A O 1
ATOM 753 N N . GLN A 1 95 ? -8.332 4.479 11.043 1.00 91.38 95 GLN A N 1
ATOM 754 C CA . GLN A 1 95 ? -7.944 5.393 9.972 1.00 91.38 95 GLN A CA 1
ATOM 755 C C . GLN A 1 95 ? -6.416 5.448 9.823 1.00 91.38 95 GLN A C 1
ATOM 757 O O . GLN A 1 95 ? -5.905 5.437 8.705 1.00 91.38 95 GLN A O 1
ATOM 762 N N . ASP A 1 96 ? -5.682 5.439 10.935 1.00 90.31 96 ASP A N 1
ATOM 763 C CA . ASP A 1 96 ? -4.221 5.362 10.955 1.00 90.31 96 ASP A CA 1
ATOM 764 C C . ASP A 1 96 ? -3.733 4.014 10.413 1.00 90.31 96 ASP A C 1
ATOM 766 O O . ASP A 1 96 ? -2.808 3.982 9.598 1.00 90.31 96 ASP A O 1
ATOM 770 N N . ALA A 1 97 ? -4.394 2.910 10.785 1.00 91.81 97 ALA A N 1
ATOM 771 C CA . ALA A 1 97 ? -4.097 1.589 10.229 1.00 91.81 97 ALA A CA 1
ATOM 772 C C . ALA A 1 97 ? -4.290 1.564 8.699 1.00 91.81 97 ALA A C 1
ATOM 774 O O . ALA A 1 97 ? -3.411 1.096 7.970 1.00 91.81 97 ALA A O 1
ATOM 775 N N . ALA A 1 98 ? -5.384 2.148 8.197 1.00 93.62 98 ALA A N 1
ATOM 776 C CA . ALA A 1 98 ? -5.645 2.281 6.764 1.00 93.62 98 ALA A CA 1
ATOM 777 C C . ALA A 1 98 ? -4.603 3.162 6.053 1.00 93.62 98 ALA A C 1
ATOM 779 O O . ALA A 1 98 ? -4.128 2.793 4.980 1.00 93.62 98 ALA A O 1
ATOM 780 N N . LYS A 1 99 ? -4.204 4.299 6.643 1.00 93.44 99 LYS A N 1
ATOM 781 C CA . LYS A 1 99 ? -3.171 5.190 6.078 1.00 93.44 99 LYS A CA 1
ATOM 782 C C . LYS A 1 99 ? -1.816 4.499 5.983 1.00 93.44 99 LYS A C 1
ATOM 784 O O . LYS A 1 99 ? -1.171 4.564 4.939 1.00 93.44 99 LYS A O 1
ATOM 789 N N . LEU A 1 100 ? -1.396 3.820 7.051 1.00 93.06 100 LEU A N 1
ATOM 790 C CA . LEU A 1 100 ? -0.133 3.081 7.085 1.00 93.06 100 LEU A CA 1
ATOM 791 C C . LEU A 1 100 ? -0.116 1.954 6.052 1.00 93.06 100 LEU A C 1
ATOM 793 O O . LEU A 1 100 ? 0.862 1.800 5.323 1.00 93.06 100 LEU A O 1
ATOM 797 N N . PHE A 1 101 ? -1.217 1.213 5.925 1.00 94.44 101 PHE A N 1
ATOM 798 C CA . PHE A 1 101 ? -1.352 0.216 4.868 1.00 94.44 101 PHE A CA 1
ATOM 799 C C . PHE A 1 101 ? -1.407 0.852 3.467 1.00 94.44 101 PHE A C 1
ATOM 801 O O . PHE A 1 101 ? -0.874 0.300 2.506 1.00 94.44 101 PHE A O 1
ATOM 808 N N . GLY A 1 102 ? -1.961 2.059 3.342 1.00 93.12 102 GLY A N 1
ATOM 809 C CA . GLY A 1 102 ? -1.893 2.859 2.122 1.00 93.12 102 GLY A CA 1
ATOM 810 C C . GLY A 1 102 ? -0.454 3.156 1.688 1.00 93.12 102 GLY A C 1
ATOM 811 O O . GLY A 1 102 ? -0.135 3.011 0.515 1.00 93.12 102 GLY A O 1
ATOM 812 N N . VAL A 1 103 ? 0.471 3.454 2.604 1.00 92.50 103 VAL A N 1
ATOM 813 C CA . VAL A 1 103 ? 1.897 3.628 2.246 1.00 92.50 103 VAL A CA 1
ATOM 814 C C . VAL A 1 103 ? 2.460 2.372 1.567 1.00 92.50 103 VAL A C 1
ATOM 816 O O . VAL A 1 103 ? 3.170 2.460 0.564 1.00 92.50 103 VAL A O 1
ATOM 819 N N . TYR A 1 104 ? 2.086 1.190 2.057 1.00 93.75 104 TYR A N 1
ATOM 820 C CA . TYR A 1 104 ? 2.457 -0.075 1.429 1.00 93.75 104 TYR A CA 1
ATOM 821 C C . TYR A 1 104 ? 1.861 -0.240 0.023 1.00 93.75 104 TYR A C 1
ATOM 823 O O . TYR A 1 104 ? 2.593 -0.567 -0.913 1.00 93.75 104 TYR A O 1
ATOM 831 N N . LEU A 1 105 ? 0.569 0.046 -0.158 1.00 92.62 105 LEU A N 1
ATOM 832 C CA . LEU A 1 105 ? -0.076 -0.009 -1.476 1.00 92.62 105 LEU A CA 1
ATOM 833 C C . LEU A 1 105 ? 0.556 0.969 -2.478 1.00 92.62 105 LEU A C 1
ATOM 835 O O . LEU A 1 105 ? 0.640 0.657 -3.667 1.00 92.62 105 LEU A O 1
ATOM 839 N N . TYR A 1 106 ? 1.029 2.126 -2.007 1.00 90.69 106 TYR A N 1
ATOM 840 C CA . TYR A 1 106 ? 1.745 3.105 -2.824 1.00 90.69 106 TYR A CA 1
ATOM 841 C C . TYR A 1 106 ? 3.086 2.542 -3.303 1.00 90.69 106 TYR A C 1
ATOM 843 O O . TYR A 1 106 ? 3.341 2.511 -4.506 1.00 90.69 106 TYR A O 1
ATOM 851 N N . HIS A 1 107 ? 3.907 2.004 -2.395 1.00 89.25 107 HIS A N 1
ATOM 852 C CA . HIS A 1 107 ? 5.188 1.391 -2.765 1.00 89.25 107 HIS A CA 1
ATOM 853 C C . HIS A 1 107 ? 5.037 0.123 -3.611 1.00 89.25 107 HIS A C 1
ATOM 855 O O . HIS A 1 107 ? 5.920 -0.177 -4.412 1.00 89.25 107 HIS A O 1
ATOM 861 N N . ARG A 1 108 ? 3.907 -0.587 -3.490 1.00 88.56 108 ARG A N 1
ATOM 862 C CA . ARG A 1 108 ? 3.544 -1.721 -4.353 1.00 88.56 108 ARG A CA 1
ATOM 863 C C . ARG A 1 108 ? 2.986 -1.289 -5.721 1.00 88.56 108 ARG A C 1
ATOM 865 O O . ARG A 1 108 ? 2.723 -2.140 -6.563 1.00 88.56 108 ARG A O 1
ATOM 872 N N . GLY A 1 109 ? 2.815 0.014 -5.964 1.00 86.94 109 GLY A N 1
ATOM 873 C CA . GLY A 1 109 ? 2.315 0.557 -7.231 1.00 86.94 109 GLY A CA 1
ATOM 874 C C . GLY A 1 109 ? 0.831 0.276 -7.492 1.00 86.94 109 GLY A C 1
ATOM 875 O O . GLY A 1 109 ? 0.397 0.311 -8.640 1.00 86.94 109 GLY A O 1
ATOM 876 N N . LEU A 1 110 ? 0.059 -0.036 -6.447 1.00 89.12 110 LEU A N 1
ATOM 877 C CA . LEU A 1 110 ? -1.362 -0.389 -6.548 1.00 89.12 110 LEU A CA 1
ATOM 878 C C . LEU A 1 110 ? -2.287 0.796 -6.279 1.00 89.12 110 LEU A C 1
ATOM 880 O O . LEU A 1 110 ? -3.458 0.766 -6.648 1.00 89.12 110 LEU A O 1
ATOM 884 N N . LEU A 1 111 ? -1.786 1.822 -5.606 1.00 89.31 111 LEU A N 1
ATOM 885 C CA . LEU A 1 111 ? -2.564 2.986 -5.215 1.00 89.31 111 LEU A CA 1
ATOM 886 C C . LEU A 1 111 ? -2.706 3.979 -6.375 1.00 89.31 111 LEU A C 1
ATOM 888 O O . LEU A 1 111 ? -1.776 4.155 -7.156 1.00 89.31 111 LEU A O 1
ATOM 892 N N . CYS A 1 112 ? -3.864 4.635 -6.478 1.00 87.50 112 CYS A N 1
ATOM 893 C CA . CYS A 1 112 ? -4.165 5.609 -7.530 1.00 87.50 112 CYS A CA 1
ATOM 894 C C . CYS A 1 112 ? -4.093 7.054 -7.007 1.00 87.50 112 CYS A C 1
ATOM 896 O O . CYS A 1 112 ? -4.375 7.305 -5.831 1.00 87.50 112 CYS A O 1
ATOM 898 N N . SER A 1 113 ? -3.730 7.992 -7.895 1.00 86.62 113 SER A N 1
ATOM 899 C CA . SER A 1 113 ? -3.658 9.428 -7.580 1.00 86.62 113 SER A CA 1
ATOM 900 C C . SER A 1 113 ? -5.044 9.960 -7.206 1.00 86.62 113 SER A C 1
ATOM 902 O O . SER A 1 113 ? -6.034 9.572 -7.826 1.00 86.62 113 SER A O 1
ATOM 904 N N . TYR A 1 114 ? -5.131 10.850 -6.221 1.00 87.06 114 TYR A N 1
ATOM 905 C CA . TYR A 1 114 ? -6.343 11.566 -5.832 1.00 87.06 114 TYR A CA 1
ATOM 906 C C . TYR A 1 114 ? -6.607 12.693 -6.835 1.00 87.06 114 TYR A C 1
ATOM 908 O O . TYR A 1 114 ? -6.409 13.876 -6.572 1.00 87.06 114 TYR A O 1
ATOM 916 N N . GLU A 1 115 ? -7.018 12.291 -8.030 1.00 81.81 115 GLU A N 1
ATOM 917 C CA . GLU A 1 115 ? -7.445 13.165 -9.115 1.00 81.81 115 GLU A CA 1
ATOM 918 C C . GLU A 1 115 ? -8.898 12.836 -9.465 1.00 81.81 115 GLU A C 1
ATOM 920 O O . GLU A 1 115 ? -9.368 11.708 -9.281 1.00 81.81 115 GLU A O 1
ATOM 925 N N . LYS A 1 116 ? -9.644 13.833 -9.950 1.00 72.94 116 LYS A N 1
ATOM 926 C CA . LYS A 1 116 ? -11.058 13.664 -10.300 1.00 72.94 116 LYS A CA 1
ATOM 927 C C . LYS A 1 116 ? -11.199 12.563 -11.361 1.00 72.94 116 LYS A C 1
ATOM 929 O O . LYS A 1 116 ? -10.727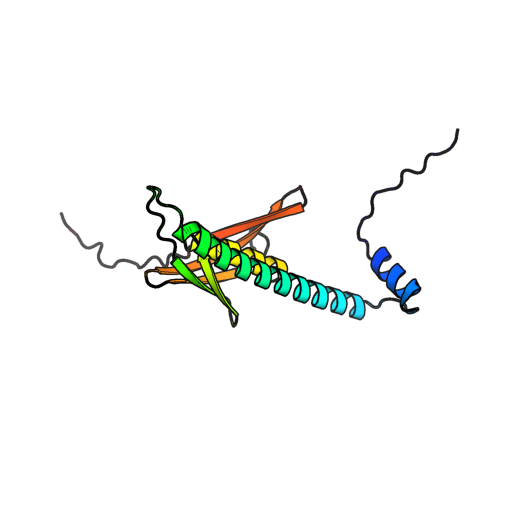 12.726 -12.480 1.00 72.94 116 LYS A O 1
ATOM 934 N N . GLY A 1 117 ? -11.882 11.470 -11.010 1.00 72.75 117 GLY A N 1
ATOM 935 C CA . GLY A 1 117 ? -12.085 10.304 -11.883 1.00 72.75 117 GLY A CA 1
ATOM 936 C C . GLY A 1 117 ? -11.204 9.091 -11.560 1.00 72.75 117 GLY A C 1
ATOM 937 O O . GLY A 1 117 ? -11.431 8.022 -12.123 1.00 72.75 117 GLY A O 1
ATOM 938 N N . SER A 1 118 ? -10.248 9.210 -10.635 1.00 82.88 118 SER A N 1
ATOM 939 C CA . SER A 1 118 ? -9.466 8.069 -10.152 1.00 82.88 118 SER A CA 1
ATOM 940 C C . SER A 1 118 ? -10.273 7.174 -9.214 1.00 82.88 118 SER A C 1
ATOM 942 O O . SER A 1 118 ? -10.850 7.633 -8.225 1.00 82.88 118 SER A O 1
ATOM 944 N N . ASN A 1 119 ? -10.240 5.867 -9.469 1.00 88.19 119 ASN A N 1
ATOM 945 C CA . ASN A 1 119 ? -10.892 4.887 -8.606 1.00 88.19 119 ASN A CA 1
ATOM 946 C C . ASN A 1 119 ? -10.046 4.617 -7.345 1.00 88.19 119 ASN A C 1
ATOM 948 O O . ASN A 1 119 ? -8.863 4.289 -7.484 1.00 88.19 119 ASN A O 1
ATOM 952 N N . PRO A 1 120 ? -10.617 4.712 -6.128 1.00 90.81 120 PRO A N 1
ATOM 953 C CA . PRO A 1 120 ? -9.914 4.335 -4.905 1.00 90.81 120 PRO A CA 1
ATOM 954 C C . PRO A 1 120 ? -9.551 2.860 -4.880 1.00 90.81 120 PRO A C 1
ATOM 956 O O . PRO A 1 120 ? -10.207 2.017 -5.499 1.00 90.81 120 PRO A O 1
ATOM 959 N N . LYS A 1 121 ? -8.575 2.533 -4.034 1.00 92.88 121 LYS A N 1
ATOM 960 C CA . LYS A 1 121 ? -8.419 1.169 -3.527 1.00 92.88 121 LYS A CA 1
ATOM 961 C C . LYS A 1 121 ? -9.188 1.011 -2.225 1.00 92.88 121 LYS A C 1
ATOM 963 O O . LYS A 1 121 ? -9.068 1.844 -1.335 1.00 92.88 121 LYS A O 1
ATOM 968 N N . ILE A 1 122 ? -9.976 -0.058 -2.127 1.00 93.81 122 ILE A N 1
ATOM 969 C CA . ILE A 1 122 ? -10.765 -0.361 -0.932 1.00 93.81 122 ILE A CA 1
ATOM 970 C C . ILE A 1 122 ? -9.929 -1.233 -0.003 1.00 93.81 122 ILE A C 1
ATOM 972 O O . ILE A 1 122 ? -9.604 -2.365 -0.348 1.00 93.81 122 ILE A O 1
ATOM 976 N N . VAL A 1 123 ? -9.624 -0.722 1.182 1.00 94.38 123 VAL A N 1
ATOM 977 C CA . VAL A 1 123 ? -8.899 -1.427 2.242 1.00 94.38 123 VAL A CA 1
ATOM 978 C C . VAL A 1 123 ? -9.882 -1.764 3.356 1.00 94.38 123 VAL A C 1
ATOM 980 O O . VAL A 1 123 ? -10.636 -0.895 3.788 1.00 94.38 123 VAL A O 1
ATOM 983 N N . SER A 1 124 ? -9.901 -3.009 3.828 1.00 94.19 124 SER A N 1
ATOM 984 C CA . SER A 1 124 ? -10.747 -3.400 4.964 1.00 94.19 124 SER A CA 1
ATOM 985 C C . SER A 1 124 ? -9.910 -3.426 6.237 1.00 94.19 124 SER A C 1
ATOM 987 O O . SER A 1 124 ? -8.805 -3.957 6.237 1.00 94.19 124 SER A O 1
ATOM 989 N N . VAL A 1 125 ? -10.423 -2.835 7.311 1.00 92.81 125 VAL A N 1
ATOM 990 C CA . VAL A 1 125 ? -9.757 -2.742 8.611 1.00 92.81 125 VAL A CA 1
ATOM 991 C C . VAL A 1 125 ? -10.685 -3.315 9.671 1.00 92.81 125 VAL A C 1
ATOM 993 O O . VAL A 1 125 ? -11.820 -2.858 9.821 1.00 92.81 125 VAL A O 1
ATOM 996 N N . MET A 1 126 ? -10.196 -4.311 10.401 1.00 90.75 126 MET A N 1
ATOM 997 C CA . MET A 1 126 ? -10.951 -5.033 11.419 1.00 90.75 126 MET A CA 1
ATOM 998 C C . MET A 1 126 ? -10.196 -5.031 12.748 1.00 90.75 126 MET A C 1
ATOM 1000 O O . MET A 1 126 ? -8.984 -5.199 12.780 1.00 90.75 126 MET A O 1
ATOM 1004 N N . SER A 1 127 ? -10.912 -4.861 13.847 1.00 86.31 127 SER A N 1
ATOM 1005 C CA . SER A 1 127 ? -10.477 -5.134 15.216 1.00 86.31 127 SER A CA 1
ATOM 1006 C C . SER A 1 127 ? -11.628 -5.808 15.965 1.00 86.31 127 SER A C 1
ATOM 1008 O O . SER A 1 127 ? -12.700 -6.022 15.397 1.00 86.31 127 SER A O 1
ATOM 1010 N N . VAL A 1 128 ? -11.423 -6.132 17.243 1.00 81.12 128 VAL A N 1
ATOM 1011 C CA . VAL A 1 128 ? -12.463 -6.733 18.097 1.00 81.12 128 VAL A CA 1
ATOM 1012 C C . VAL A 1 128 ? -13.744 -5.885 18.118 1.00 81.12 128 VAL A C 1
ATOM 1014 O O . VAL A 1 128 ? -14.838 -6.432 18.019 1.00 81.12 128 VAL A O 1
ATOM 1017 N N . ASP A 1 129 ? -13.607 -4.558 18.166 1.00 75.69 129 ASP A N 1
ATOM 1018 C CA . ASP A 1 129 ? -14.734 -3.634 18.345 1.00 75.69 129 ASP A CA 1
ATOM 1019 C C . ASP A 1 129 ? -15.208 -2.960 17.046 1.00 75.69 129 ASP A C 1
ATOM 1021 O O . ASP A 1 129 ? -16.217 -2.253 17.039 1.00 75.69 129 ASP A O 1
ATOM 1025 N N . MET A 1 130 ? -14.478 -3.116 15.935 1.00 81.25 130 MET A N 1
ATOM 1026 C CA . MET A 1 130 ? -14.720 -2.328 14.726 1.00 81.25 130 MET A CA 1
ATOM 1027 C C . MET A 1 130 ? -14.414 -3.101 13.446 1.00 81.25 130 MET A C 1
ATOM 1029 O O . MET A 1 130 ? -13.374 -3.730 13.310 1.00 81.25 130 MET A O 1
ATOM 1033 N N . ASN A 1 131 ? -15.289 -2.976 12.450 1.00 89.62 131 ASN A N 1
ATOM 1034 C CA . ASN A 1 131 ? -15.057 -3.481 11.099 1.00 89.62 131 ASN A CA 1
ATOM 1035 C C . ASN A 1 131 ? -15.477 -2.414 10.086 1.00 89.62 131 ASN A C 1
ATOM 1037 O O . ASN A 1 131 ? -16.666 -2.132 9.923 1.00 89.62 131 ASN A O 1
ATOM 1041 N N . VAL A 1 132 ? -14.496 -1.781 9.443 1.00 88.94 132 VAL A N 1
ATOM 1042 C CA . VAL A 1 132 ? -14.709 -0.638 8.549 1.00 88.94 132 VAL A CA 1
ATOM 1043 C C . VAL A 1 132 ? -13.910 -0.824 7.269 1.00 88.94 132 VAL A C 1
ATOM 1045 O O . VAL A 1 132 ? -12.786 -1.319 7.271 1.00 88.94 132 VAL A O 1
ATOM 1048 N N . LYS A 1 133 ? -14.487 -0.390 6.149 1.00 93.50 133 LYS A N 1
ATOM 1049 C CA . LYS A 1 133 ? -13.781 -0.295 4.871 1.00 93.50 133 LYS A CA 1
ATOM 1050 C C . LYS A 1 133 ? -13.408 1.150 4.598 1.00 93.50 133 LYS A C 1
ATOM 1052 O O . LYS A 1 133 ? -14.202 2.044 4.871 1.00 93.50 133 LYS A O 1
ATOM 1057 N N . PHE A 1 134 ? -12.235 1.369 4.028 1.00 93.56 134 PHE A N 1
ATOM 1058 C CA . PHE A 1 134 ? -11.732 2.679 3.646 1.00 93.56 134 PHE A CA 1
ATOM 1059 C C . PHE A 1 134 ? -11.458 2.710 2.151 1.00 93.56 134 PHE A C 1
ATOM 1061 O O . PHE A 1 134 ? -10.867 1.782 1.603 1.00 93.56 134 PHE A O 1
ATOM 1068 N N . ASN A 1 135 ? -11.866 3.791 1.502 1.00 94.00 135 ASN A N 1
ATOM 1069 C CA . ASN A 1 135 ? -11.347 4.174 0.204 1.00 94.00 135 ASN A CA 1
ATOM 1070 C C . ASN A 1 135 ? -10.012 4.883 0.408 1.00 94.00 135 ASN A C 1
ATOM 1072 O O . ASN A 1 135 ? -9.942 5.835 1.184 1.00 94.00 135 ASN A O 1
ATOM 1076 N N . THR A 1 136 ? -8.979 4.438 -0.296 1.00 93.88 136 THR A N 1
ATOM 1077 C CA . THR A 1 136 ? -7.618 4.956 -0.162 1.00 93.88 136 THR A CA 1
ATOM 1078 C C . THR A 1 136 ? -7.104 5.467 -1.507 1.00 93.88 136 THR A C 1
ATOM 1080 O O . THR A 1 136 ? -7.230 4.785 -2.530 1.00 93.88 136 THR A O 1
ATOM 1083 N N . TRP A 1 137 ? -6.477 6.646 -1.481 1.00 94.06 137 TRP A N 1
ATOM 1084 C CA . TRP A 1 137 ? -5.774 7.295 -2.596 1.00 94.06 137 TRP A CA 1
ATOM 1085 C C . TRP A 1 137 ? -4.429 7.865 -2.130 1.00 94.06 137 TRP A C 1
ATOM 1087 O O . TRP A 1 137 ? -4.123 7.867 -0.936 1.00 94.06 137 TRP A O 1
ATOM 1097 N N . TYR A 1 138 ? -3.637 8.389 -3.066 1.00 93.56 138 TYR A N 1
ATOM 1098 C CA . TYR A 1 138 ? -2.489 9.232 -2.740 1.00 93.56 138 TYR A CA 1
ATOM 1099 C C . TYR A 1 138 ? -2.547 10.560 -3.492 1.00 93.56 138 TYR A C 1
ATOM 1101 O O . TYR A 1 138 ? -2.965 10.603 -4.639 1.00 93.56 138 TYR A O 1
ATOM 1109 N N . HIS A 1 139 ? -2.080 11.645 -2.893 1.00 90.62 139 HIS A N 1
ATOM 1110 C CA . HIS A 1 139 ? -1.889 12.923 -3.569 1.00 90.62 139 HIS A CA 1
ATOM 1111 C C . HIS A 1 139 ? -0.395 13.226 -3.652 1.00 90.62 139 HIS A C 1
ATOM 1113 O O . HIS A 1 139 ? 0.287 13.286 -2.627 1.00 90.62 139 HIS A O 1
ATOM 1119 N N . LYS A 1 140 ? 0.125 13.399 -4.872 1.00 86.56 140 LYS A N 1
ATOM 1120 C CA . LYS A 1 140 ? 1.518 13.798 -5.089 1.00 86.56 140 LYS A CA 1
ATOM 1121 C C . LYS A 1 140 ? 1.646 15.317 -5.006 1.00 86.56 140 LYS A C 1
ATOM 1123 O O . LYS A 1 140 ? 1.068 16.034 -5.817 1.00 86.56 140 LYS A O 1
ATOM 1128 N N . LYS A 1 141 ? 2.429 15.795 -4.047 1.00 85.38 141 LYS A N 1
ATOM 1129 C CA . LYS A 1 141 ? 2.714 17.215 -3.833 1.00 85.38 141 LYS A CA 1
ATOM 1130 C C . LYS A 1 141 ? 3.773 17.722 -4.814 1.00 85.38 141 LYS A C 1
ATOM 1132 O O . LYS A 1 141 ? 4.507 16.949 -5.435 1.00 85.38 141 LYS A O 1
ATOM 1137 N N . SER A 1 142 ? 3.858 19.045 -4.943 1.00 86.25 142 SER A N 1
ATOM 1138 C CA . SER A 1 142 ? 4.811 19.735 -5.824 1.00 86.25 142 SER A CA 1
ATOM 1139 C C . SER A 1 142 ? 6.277 19.493 -5.447 1.00 86.25 142 SER A C 1
ATOM 1141 O O . SER A 1 142 ? 7.138 19.507 -6.322 1.00 86.25 142 SER A O 1
ATOM 1143 N N . ASP A 1 143 ? 6.555 19.218 -4.172 1.00 85.62 143 ASP A N 1
ATOM 1144 C CA . ASP A 1 143 ? 7.878 18.845 -3.653 1.00 85.62 143 ASP A CA 1
ATOM 1145 C C . ASP A 1 143 ? 8.260 17.377 -3.937 1.00 85.62 143 ASP A C 1
ATOM 1147 O O . ASP A 1 143 ? 9.347 16.928 -3.579 1.00 85.62 143 ASP A O 1
ATOM 1151 N N . GLY A 1 144 ? 7.374 16.618 -4.590 1.00 76.06 144 GLY A N 1
ATOM 1152 C CA . GLY A 1 144 ? 7.562 15.206 -4.904 1.00 76.06 144 GLY A CA 1
ATOM 1153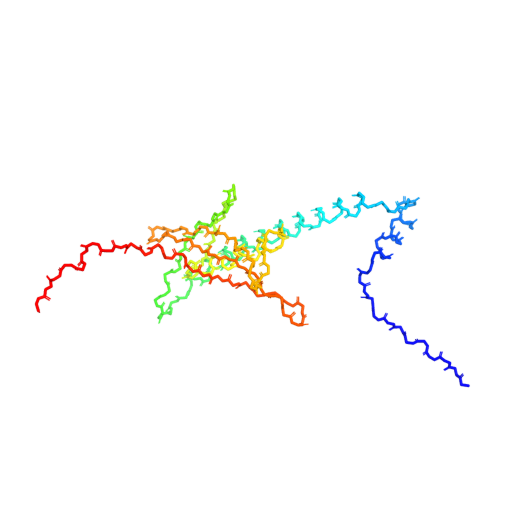 C C . GLY A 1 144 ? 7.133 14.242 -3.796 1.00 76.06 144 GLY A C 1
ATOM 1154 O O . GLY A 1 144 ? 7.127 13.033 -4.042 1.00 76.06 144 GLY A O 1
ATOM 1155 N N . SER A 1 145 ? 6.735 14.736 -2.619 1.00 80.56 145 SER A N 1
ATOM 1156 C CA . SER A 1 145 ? 6.188 13.903 -1.545 1.00 80.56 145 SER A CA 1
ATOM 1157 C C . SER A 1 145 ? 4.779 13.403 -1.882 1.00 80.56 145 SER A C 1
ATOM 1159 O O . SER A 1 145 ? 4.092 13.944 -2.751 1.00 80.56 145 SER A O 1
ATOM 1161 N N . CYS A 1 146 ? 4.348 12.327 -1.225 1.00 86.44 146 CYS A N 1
ATOM 1162 C CA . CYS A 1 146 ? 3.014 11.757 -1.405 1.00 86.44 146 CYS A CA 1
ATOM 1163 C C . CYS A 1 146 ? 2.266 11.726 -0.075 1.00 86.44 146 CYS A C 1
ATOM 1165 O O . CYS A 1 146 ? 2.814 11.323 0.949 1.00 86.44 146 CYS A O 1
ATOM 1167 N N . GLU A 1 147 ? 1.002 12.130 -0.105 1.00 91.81 147 GLU A N 1
ATOM 1168 C CA . GLU A 1 147 ? 0.094 12.096 1.035 1.00 91.81 147 GLU A CA 1
ATOM 1169 C C . GLU A 1 147 ? -0.980 11.034 0.816 1.00 91.81 147 GLU A C 1
ATOM 1171 O O . GLU A 1 147 ? -1.631 11.026 -0.224 1.00 91.81 147 GLU A O 1
ATOM 1176 N N . ILE A 1 148 ? -1.169 10.136 1.783 1.00 94.44 148 ILE A N 1
ATOM 1177 C CA . ILE A 1 148 ? -2.201 9.099 1.713 1.00 94.44 148 ILE A CA 1
ATOM 1178 C C . ILE A 1 148 ? -3.534 9.669 2.201 1.00 94.44 148 ILE A C 1
ATOM 1180 O O . ILE A 1 148 ? -3.654 10.093 3.353 1.00 94.44 148 ILE A O 1
ATOM 1184 N N . ILE A 1 149 ? -4.542 9.628 1.334 1.00 93.62 149 ILE A N 1
ATOM 1185 C CA . ILE A 1 149 ? -5.908 10.069 1.619 1.00 93.62 149 ILE A CA 1
ATOM 1186 C C . ILE A 1 149 ? -6.757 8.834 1.896 1.00 93.62 149 ILE A C 1
ATOM 1188 O O . ILE A 1 149 ? -6.709 7.873 1.130 1.00 93.62 149 ILE A O 1
ATOM 1192 N N . VAL A 1 150 ? -7.529 8.855 2.983 1.00 93.38 150 VAL A N 1
ATOM 1193 C CA . VAL A 1 150 ? -8.454 7.772 3.337 1.00 93.38 150 VAL A CA 1
ATOM 1194 C C . VAL A 1 150 ? -9.829 8.325 3.685 1.00 93.38 150 VAL A C 1
ATOM 1196 O O . VAL A 1 150 ? -9.940 9.287 4.445 1.00 93.38 150 VAL A O 1
ATOM 1199 N N . GLU A 1 151 ? -10.872 7.674 3.184 1.00 91.75 151 GLU A N 1
ATOM 1200 C CA . GLU A 1 151 ? -12.272 7.995 3.464 1.00 91.75 151 GLU A CA 1
ATOM 1201 C C . GLU A 1 151 ? -13.011 6.726 3.890 1.00 91.75 151 GLU A C 1
ATOM 1203 O O . GLU A 1 151 ? -12.957 5.706 3.206 1.00 91.75 151 GLU A O 1
ATOM 1208 N N . ALA A 1 152 ? -13.697 6.762 5.032 1.00 90.00 152 ALA A N 1
ATOM 1209 C CA . ALA A 1 152 ? -14.451 5.610 5.515 1.00 90.00 152 ALA A CA 1
ATOM 1210 C C . ALA A 1 152 ? -15.710 5.369 4.661 1.00 90.00 152 ALA A C 1
ATOM 1212 O O . ALA A 1 152 ? -16.475 6.287 4.363 1.00 90.00 152 ALA A O 1
ATOM 1213 N N . ILE A 1 153 ? -15.946 4.109 4.298 1.00 86.06 153 ILE A N 1
ATOM 1214 C CA . ILE A 1 153 ? -17.131 3.659 3.571 1.00 86.06 153 ILE A CA 1
ATOM 1215 C C . ILE A 1 153 ? -18.221 3.349 4.589 1.00 86.06 153 ILE A C 1
ATOM 1217 O O . ILE A 1 153 ? -18.338 2.231 5.097 1.00 86.06 153 ILE A O 1
ATOM 1221 N N . TYR A 1 154 ? -19.066 4.336 4.855 1.00 74.88 154 TYR A N 1
ATOM 1222 C CA . TYR A 1 154 ? -20.298 4.110 5.594 1.00 74.88 154 TYR A CA 1
ATOM 1223 C C . TYR A 1 154 ? -21.363 3.634 4.611 1.00 74.88 154 TYR A C 1
ATOM 1225 O O . TYR A 1 154 ? -21.896 4.418 3.822 1.00 74.88 154 TYR A O 1
ATOM 1233 N N . LYS A 1 155 ? -21.714 2.343 4.647 1.00 53.88 155 LYS A N 1
ATOM 1234 C CA . LYS A 1 155 ? -22.999 1.938 4.071 1.00 53.88 155 LYS A CA 1
ATOM 1235 C C . LYS A 1 155 ? -24.067 2.641 4.893 1.00 53.88 155 LYS A C 1
ATOM 1237 O O . LYS A 1 155 ? -24.280 2.294 6.051 1.00 53.88 155 LYS A O 1
ATOM 1242 N N . LYS A 1 156 ? -24.724 3.634 4.294 1.00 43.44 156 LYS A N 1
ATOM 1243 C CA . LYS A 1 156 ? -25.958 4.203 4.826 1.00 43.44 156 LYS A CA 1
ATOM 1244 C C . LYS A 1 156 ? -26.942 3.038 4.923 1.00 43.44 156 LYS A C 1
ATOM 1246 O O . LYS A 1 156 ? -27.538 2.649 3.922 1.00 43.44 156 LYS A O 1
ATOM 1251 N N . MET A 1 157 ? -27.057 2.418 6.097 1.00 37.28 157 MET A N 1
ATOM 1252 C CA . MET A 1 157 ? -28.229 1.608 6.371 1.00 37.28 157 MET A CA 1
ATOM 1253 C C . MET A 1 157 ? -29.383 2.593 6.285 1.00 37.28 157 MET A C 1
ATOM 1255 O O . MET A 1 157 ? -29.453 3.543 7.065 1.00 37.28 157 MET A O 1
ATOM 1259 N N . LEU A 1 158 ? -30.234 2.430 5.274 1.00 40.41 158 LEU A N 1
ATOM 1260 C CA . LEU A 1 158 ? -31.562 3.011 5.308 1.00 40.41 158 LEU A CA 1
ATOM 1261 C C . LEU A 1 158 ? -32.228 2.405 6.541 1.00 40.41 158 LEU A C 1
ATOM 1263 O O . LEU A 1 158 ? -32.745 1.292 6.518 1.00 40.41 158 LEU A O 1
ATOM 1267 N N . CYS A 1 159 ? -32.101 3.114 7.655 1.00 37.72 159 CYS A N 1
ATOM 1268 C CA . CYS A 1 159 ? -32.841 2.867 8.866 1.00 37.72 159 CYS A CA 1
ATOM 1269 C C . CYS A 1 159 ? -34.321 3.001 8.493 1.00 37.72 159 CYS A C 1
ATOM 1271 O O . CYS A 1 159 ? -34.842 4.103 8.342 1.00 37.72 159 CYS A O 1
ATOM 1273 N N . GLY A 1 160 ? -35.003 1.865 8.340 1.00 45.25 160 GLY A N 1
ATOM 1274 C CA . GLY A 1 160 ? -36.462 1.790 8.244 1.00 45.25 160 GLY A CA 1
ATOM 1275 C C . GLY A 1 160 ? -37.182 2.191 9.541 1.00 45.25 160 GLY A C 1
ATOM 1276 O O . GLY A 1 160 ? -38.390 2.004 9.642 1.00 45.25 160 GLY A O 1
ATOM 1277 N N . TYR A 1 161 ? -36.458 2.739 10.523 1.00 43.91 161 TYR A N 1
ATOM 1278 C CA . TYR A 1 161 ? -36.965 3.215 11.809 1.00 43.91 161 TYR A CA 1
ATOM 1279 C C . TYR A 1 161 ? -36.996 4.744 11.932 1.00 43.91 161 TYR A C 1
ATOM 1281 O O . TYR A 1 161 ? -37.156 5.268 13.027 1.00 43.91 161 TYR A O 1
ATOM 1289 N N . CYS A 1 162 ? -36.999 5.487 10.821 1.00 41.22 162 CYS A N 1
ATOM 1290 C CA . CYS A 1 162 ? -37.642 6.807 10.812 1.00 41.22 162 CYS A CA 1
ATOM 1291 C C . CYS A 1 162 ? -39.172 6.646 10.717 1.00 41.22 162 CYS A C 1
ATOM 1293 O O . CYS A 1 162 ? -39.819 7.229 9.851 1.00 41.22 162 CYS A O 1
ATOM 1295 N N . LYS A 1 163 ? -39.762 5.811 11.581 1.00 38.34 163 LYS A N 1
ATOM 1296 C CA . LYS A 1 163 ? -41.189 5.873 11.881 1.00 38.34 163 LYS A CA 1
ATOM 1297 C C . LYS A 1 163 ? -41.336 6.591 13.210 1.00 38.34 163 LYS A C 1
ATOM 1299 O O . LYS A 1 163 ? -41.061 6.019 14.253 1.00 38.34 163 LYS A O 1
ATOM 1304 N N . VAL A 1 164 ? -41.752 7.847 13.074 1.00 44.56 164 VAL A N 1
ATOM 1305 C CA . VAL A 1 164 ? -42.759 8.515 13.900 1.00 44.56 164 VAL A CA 1
ATOM 1306 C C . VAL A 1 164 ? -42.575 8.334 15.402 1.00 44.56 164 VAL A C 1
ATOM 1308 O O . VAL A 1 164 ? -43.012 7.334 15.957 1.00 44.56 164 VAL A O 1
ATOM 1311 N N . PHE A 1 165 ? -42.084 9.375 16.065 1.00 31.16 165 PHE A N 1
ATOM 1312 C CA . PHE A 1 165 ? -42.663 9.754 17.349 1.00 31.16 165 PHE A CA 1
ATOM 1313 C C . PHE A 1 165 ? -43.000 11.256 17.316 1.00 31.16 165 PHE A C 1
ATOM 1315 O O . PHE A 1 165 ? -42.279 11.997 16.644 1.00 31.16 165 PHE A O 1
ATOM 1322 N N 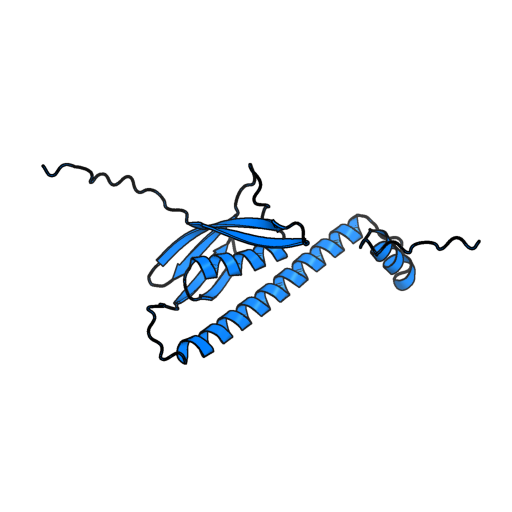. PRO A 1 166 ? -44.157 11.631 17.895 1.00 44.16 166 PRO A N 1
ATOM 1323 C CA . PRO A 1 166 ? -44.886 12.877 17.646 1.00 44.16 166 PRO A CA 1
ATOM 1324 C C . PRO A 1 166 ? -44.189 14.137 18.160 1.00 44.16 166 PRO A C 1
ATOM 1326 O O . PRO A 1 166 ? -43.384 14.030 19.111 1.00 44.16 166 PRO A O 1
#

Secondary structure (DSSP, 8-state):
-------------THHHHHHHHHHS-SPPPHHHHHHHHHHHHHHHHHHHHHHHHHHHHHHHHHHTT---------EEEEEEETTEEEEEEESSHHHHHHHHHHHHHHTT---BSSTTPPPEEEEEE-SS-EEEEEEEEEE-TTS-EEEEEEE-------TT-----

Sequence (166 aa):
MRNVRTTRAHCYAQDGLDHHYRTIHKHPVTSADIKKAKSLMVEKHSNETLLCLKKLSVNNKSKIGQANESVNYVSSDFEVTFEDILLTLHCRNAQDAAKLFGVYLYHRGLLCSYEKGSNPKIVSVMSVDMNVKFNTWYHKKSDGSCEIIVEAIYKKMLCGYCKVFP

Organism: Paramuricea clavata (NCBI:txid317549)

pLDDT: mean 74.44, std 19.76, range [31.16, 94.44]

Radius of gyration: 22.79 Å; chains: 1; bounding box: 80×46×56 Å